Protein AF-A0A1I4TTQ0-F1 (afdb_monomer_lite)

Structure (mmCIF, N/CA/C/O backbone):
data_AF-A0A1I4TTQ0-F1
#
_entry.id   AF-A0A1I4TTQ0-F1
#
loop_
_atom_site.group_PDB
_atom_site.id
_atom_site.type_symbol
_atom_site.label_atom_id
_atom_site.label_alt_id
_atom_site.label_comp_id
_atom_site.label_asym_id
_atom_site.label_entity_id
_atom_site.label_seq_id
_atom_site.pdbx_PDB_ins_code
_atom_site.Cartn_x
_atom_site.Cartn_y
_atom_site.Cartn_z
_atom_site.occupancy
_atom_site.B_iso_or_equiv
_atom_site.auth_seq_id
_atom_site.auth_comp_id
_atom_site.auth_asym_id
_atom_site.auth_atom_id
_atom_site.pdbx_PDB_model_num
ATOM 1 N N . MET A 1 1 ? -19.790 -2.083 -7.381 1.00 44.09 1 MET A N 1
ATOM 2 C CA . MET A 1 1 ? -18.680 -2.708 -6.638 1.00 44.09 1 MET A CA 1
ATOM 3 C C . MET A 1 1 ? -17.696 -1.611 -6.308 1.00 44.09 1 MET A C 1
ATOM 5 O O . MET A 1 1 ? -17.163 -1.001 -7.225 1.00 44.09 1 MET A O 1
ATOM 9 N N . THR A 1 2 ? -17.561 -1.265 -5.033 1.00 53.31 2 THR A N 1
ATOM 10 C CA . THR A 1 2 ? -16.497 -0.359 -4.592 1.00 53.31 2 THR A CA 1
ATOM 11 C C . THR A 1 2 ? -15.184 -1.114 -4.789 1.00 53.31 2 THR A C 1
ATOM 13 O O . THR A 1 2 ? -15.138 -2.266 -4.367 1.00 53.31 2 THR A O 1
ATOM 16 N N . PRO A 1 3 ? -14.169 -0.557 -5.466 1.00 62.62 3 PRO A N 1
ATOM 17 C CA . PRO A 1 3 ? -12.893 -1.246 -5.607 1.00 62.62 3 PRO A CA 1
ATOM 18 C C . PRO A 1 3 ? -12.353 -1.573 -4.213 1.00 62.62 3 PRO A C 1
ATOM 20 O O . PRO A 1 3 ? -12.285 -0.688 -3.354 1.00 62.62 3 PRO A O 1
ATOM 23 N N . ASP A 1 4 ? -12.032 -2.843 -3.985 1.00 77.44 4 ASP A N 1
ATOM 24 C CA . ASP A 1 4 ? -11.470 -3.293 -2.719 1.00 77.44 4 ASP A CA 1
ATOM 25 C C . ASP A 1 4 ? -10.131 -2.584 -2.490 1.00 77.44 4 ASP A C 1
ATOM 27 O O . ASP A 1 4 ? -9.254 -2.569 -3.358 1.00 77.44 4 ASP A O 1
ATOM 31 N N . LEU A 1 5 ? -9.977 -1.943 -1.328 1.00 87.75 5 LEU A N 1
ATOM 32 C CA . LEU A 1 5 ? -8.700 -1.348 -0.948 1.00 87.75 5 LEU A CA 1
ATOM 33 C C . LEU A 1 5 ? -7.743 -2.479 -0.588 1.00 87.75 5 LEU A C 1
ATOM 35 O O . LEU A 1 5 ? -8.028 -3.244 0.328 1.00 87.75 5 LEU A O 1
ATOM 39 N N . LEU A 1 6 ? -6.613 -2.569 -1.284 1.00 91.06 6 LEU A N 1
ATOM 40 C CA . LEU A 1 6 ? -5.589 -3.571 -1.008 1.00 91.06 6 LEU A CA 1
ATOM 41 C C . LEU A 1 6 ? -4.521 -3.007 -0.071 1.00 91.06 6 LEU A C 1
ATOM 43 O O . LEU A 1 6 ? -4.084 -1.862 -0.220 1.00 91.06 6 LEU A O 1
ATOM 47 N N . CYS A 1 7 ? -4.088 -3.829 0.880 1.00 91.12 7 CYS A N 1
ATOM 48 C CA . CYS A 1 7 ? -2.936 -3.528 1.718 1.00 91.12 7 CYS A CA 1
ATOM 49 C C . CYS A 1 7 ? -1.637 -3.621 0.901 1.00 91.12 7 CYS A C 1
ATOM 51 O O . CYS A 1 7 ? -1.396 -4.628 0.241 1.00 91.12 7 CYS A O 1
ATOM 53 N N . GLU A 1 8 ? -0.758 -2.618 0.986 1.00 90.25 8 GLU A N 1
ATOM 54 C CA . GLU A 1 8 ? 0.542 -2.636 0.287 1.00 90.25 8 GLU A CA 1
ATOM 55 C C . GLU A 1 8 ? 1.513 -3.709 0.803 1.00 90.25 8 GLU A C 1
ATOM 57 O O . GLU A 1 8 ? 2.484 -4.014 0.120 1.00 90.25 8 GLU A O 1
ATOM 62 N N . VAL A 1 9 ? 1.291 -4.241 2.012 1.00 89.25 9 VAL A N 1
ATOM 63 C CA . VAL A 1 9 ? 2.197 -5.212 2.646 1.00 89.25 9 VAL A CA 1
ATOM 64 C C . VAL A 1 9 ? 1.842 -6.633 2.242 1.00 89.25 9 VAL A C 1
ATOM 66 O O . VAL A 1 9 ? 2.724 -7.368 1.826 1.00 89.25 9 VAL A O 1
ATOM 69 N N . CYS A 1 10 ? 0.569 -7.017 2.382 1.00 89.38 10 CYS A N 1
ATOM 70 C CA . CYS A 1 10 ? 0.098 -8.391 2.187 1.00 89.38 10 CYS A CA 1
ATOM 71 C C . CYS A 1 10 ? -0.676 -8.602 0.873 1.00 89.38 10 CYS A C 1
ATOM 73 O O . CYS A 1 10 ? -1.035 -9.733 0.559 1.00 89.38 10 CYS A O 1
ATOM 75 N N . PHE A 1 11 ? -1.007 -7.524 0.151 1.00 88.81 11 PHE A N 1
ATOM 76 C CA . PHE A 1 11 ? -1.866 -7.498 -1.045 1.00 88.81 11 PHE A CA 1
ATOM 77 C C . PHE A 1 11 ? -3.278 -8.083 -0.876 1.00 88.81 11 PHE A C 1
ATOM 79 O O . PHE A 1 11 ? -3.967 -8.319 -1.866 1.00 88.81 11 PHE A O 1
ATOM 86 N N . HIS A 1 12 ? -3.744 -8.267 0.362 1.00 87.75 12 HIS A N 1
ATOM 87 C CA . HIS A 1 12 ? -5.115 -8.685 0.651 1.00 87.75 12 HIS A CA 1
ATOM 88 C C . HIS A 1 12 ? -6.065 -7.480 0.812 1.00 87.75 12 HIS A C 1
ATOM 90 O O . HIS A 1 12 ? -5.608 -6.368 1.112 1.00 87.75 12 HIS A O 1
ATOM 96 N N . PRO A 1 13 ? -7.386 -7.681 0.626 1.00 91.00 13 PRO A N 1
ATOM 97 C CA . PRO A 1 13 ? -8.395 -6.652 0.866 1.00 91.00 13 PRO A CA 1
ATOM 98 C C . PRO A 1 13 ? -8.446 -6.177 2.324 1.00 91.00 13 PRO A C 1
ATOM 100 O O . PRO A 1 13 ? -8.402 -6.978 3.256 1.00 91.00 13 PRO A O 1
ATOM 103 N N . ILE A 1 14 ? -8.620 -4.870 2.516 1.00 90.38 14 ILE A N 1
ATOM 104 C CA . ILE A 1 14 ? -8.835 -4.233 3.818 1.00 90.38 14 ILE A CA 1
ATOM 105 C C . ILE A 1 14 ? -10.342 -4.135 4.086 1.00 90.38 14 ILE A C 1
ATOM 107 O O . ILE A 1 14 ? -11.051 -3.352 3.444 1.00 90.38 14 ILE A O 1
ATOM 111 N N . ASP A 1 15 ? -10.830 -4.878 5.082 1.00 89.75 15 ASP A N 1
ATOM 112 C CA . ASP A 1 15 ? -12.220 -4.783 5.536 1.00 89.75 15 ASP A CA 1
ATOM 113 C C . ASP A 1 15 ? -12.407 -3.589 6.484 1.00 89.75 15 ASP A C 1
ATOM 115 O O . ASP A 1 15 ? -12.189 -3.655 7.695 1.00 89.75 15 ASP A O 1
ATOM 119 N N . ARG A 1 16 ? -12.899 -2.484 5.923 1.00 87.38 16 ARG A N 1
ATOM 120 C CA . ARG A 1 16 ? -13.154 -1.230 6.649 1.00 87.38 16 ARG A CA 1
ATOM 121 C C . ARG A 1 16 ? -14.228 -1.332 7.739 1.00 87.38 16 ARG A C 1
ATOM 123 O O . ARG A 1 16 ? -14.401 -0.371 8.487 1.00 87.38 16 ARG A O 1
ATOM 130 N N . THR A 1 17 ? -14.987 -2.428 7.804 1.00 89.69 17 THR A N 1
ATOM 131 C CA . THR A 1 17 ? -15.956 -2.676 8.885 1.00 89.69 17 THR A CA 1
ATOM 132 C C . THR A 1 17 ? -15.314 -3.349 10.095 1.00 89.69 17 THR A C 1
ATOM 134 O O . THR A 1 17 ? -15.848 -3.257 11.199 1.00 89.69 17 THR A O 1
ATOM 137 N N . ARG A 1 18 ? -14.159 -3.998 9.901 1.00 87.19 18 ARG A N 1
ATOM 138 C CA . ARG A 1 18 ? -13.439 -4.758 10.932 1.00 87.19 18 ARG A CA 1
ATOM 139 C C . ARG A 1 18 ? -12.198 -4.044 11.447 1.00 87.19 18 ARG A C 1
ATOM 141 O O . ARG A 1 18 ? -11.744 -4.347 12.547 1.00 87.19 18 ARG A O 1
ATOM 148 N N . GLU A 1 19 ? -11.668 -3.089 10.691 1.00 89.06 19 GLU A N 1
ATOM 149 C CA . GLU A 1 19 ? -10.500 -2.310 11.091 1.00 89.06 19 GLU A CA 1
ATOM 150 C C . GLU A 1 19 ? -10.542 -0.858 10.578 1.00 89.06 19 GLU A C 1
ATOM 152 O O . GLU A 1 19 ? -11.126 -0.572 9.526 1.00 89.06 19 GLU A O 1
ATOM 157 N N . PRO A 1 20 ? -9.926 0.094 11.307 1.00 89.25 20 PRO A N 1
ATOM 158 C CA . PRO A 1 20 ? -9.811 1.467 10.840 1.00 89.25 20 PRO A CA 1
ATOM 159 C C . PRO A 1 20 ? -8.851 1.559 9.651 1.00 89.25 20 PRO A C 1
ATOM 161 O O . PRO A 1 20 ? -7.812 0.908 9.612 1.00 89.25 20 PRO A O 1
ATOM 164 N N . LEU A 1 21 ? -9.150 2.443 8.701 1.00 86.69 21 LEU A N 1
ATOM 165 C CA . LEU A 1 21 ? -8.291 2.645 7.539 1.00 86.69 21 LEU A CA 1
ATOM 166 C C . LEU A 1 21 ? -6.970 3.323 7.936 1.00 86.69 21 LEU A C 1
ATOM 168 O O . LEU A 1 21 ? -6.969 4.389 8.558 1.00 86.69 21 LEU A O 1
ATOM 172 N N . ARG A 1 22 ? -5.842 2.750 7.514 1.00 92.62 22 ARG A N 1
ATOM 173 C CA . ARG A 1 22 ? -4.513 3.359 7.637 1.00 92.62 22 ARG A CA 1
ATOM 174 C C . ARG A 1 22 ? -3.918 3.596 6.257 1.00 92.62 22 ARG A C 1
ATOM 176 O O . ARG A 1 22 ? -4.131 2.820 5.330 1.00 92.62 22 ARG A O 1
ATOM 183 N N . CYS A 1 23 ? -3.173 4.690 6.126 1.00 92.06 23 CYS A N 1
ATOM 184 C CA . CYS A 1 23 ? -2.472 5.027 4.897 1.00 92.06 23 CYS A CA 1
ATOM 185 C C . CYS A 1 23 ? -1.016 5.380 5.180 1.00 92.06 23 CYS A C 1
ATOM 187 O O . CYS A 1 23 ? -0.695 5.951 6.226 1.00 92.06 23 CYS A O 1
ATOM 189 N N . ARG A 1 24 ? -0.144 5.052 4.229 1.00 90.31 24 ARG A N 1
ATOM 190 C CA . ARG A 1 24 ? 1.229 5.547 4.188 1.00 90.31 24 ARG A CA 1
ATOM 191 C C . ARG A 1 24 ? 1.350 6.577 3.082 1.00 90.31 24 ARG A C 1
ATOM 193 O O . ARG A 1 24 ? 0.789 6.408 2.003 1.00 90.31 24 ARG A O 1
ATOM 200 N N . THR A 1 25 ? 2.053 7.664 3.379 1.00 91.56 25 THR A N 1
ATOM 201 C CA . THR A 1 25 ? 2.401 8.677 2.380 1.00 91.56 25 THR A CA 1
ATOM 202 C C . THR A 1 25 ? 3.805 8.385 1.885 1.00 91.56 25 THR A C 1
ATOM 204 O O . THR A 1 25 ? 4.719 8.218 2.690 1.00 91.56 25 THR A O 1
ATOM 207 N N . HIS A 1 26 ? 3.957 8.323 0.570 1.00 88.38 26 HIS A N 1
ATOM 208 C CA . HIS A 1 26 ? 5.229 8.090 -0.098 1.00 88.38 26 HIS A CA 1
ATOM 209 C C . HIS A 1 26 ? 5.864 9.415 -0.506 1.00 88.38 26 HIS A C 1
ATOM 211 O O . HIS A 1 26 ? 5.184 10.436 -0.638 1.00 88.38 26 HIS A O 1
ATOM 217 N N . GLY A 1 27 ? 7.176 9.395 -0.733 1.00 84.12 27 GLY A N 1
ATOM 218 C CA . GLY A 1 27 ? 7.858 10.506 -1.384 1.00 84.12 27 GLY A CA 1
ATOM 219 C C . GLY A 1 27 ? 7.409 10.598 -2.840 1.00 84.12 27 GLY A C 1
ATOM 220 O O . GLY A 1 27 ? 7.727 9.720 -3.634 1.00 84.12 27 GLY A O 1
ATOM 221 N N . GLY A 1 28 ? 6.654 11.640 -3.184 1.00 88.50 28 GLY A N 1
ATOM 222 C CA . GLY A 1 28 ? 6.215 11.892 -4.554 1.00 88.50 28 GLY A CA 1
ATOM 223 C C . GLY A 1 28 ? 4.796 12.439 -4.649 1.00 88.50 28 GLY A C 1
ATOM 224 O O . GLY A 1 28 ? 4.019 12.415 -3.690 1.00 88.50 28 GLY A O 1
ATOM 225 N N . VAL A 1 29 ? 4.462 12.925 -5.842 1.00 92.69 29 VAL A N 1
ATOM 226 C CA . VAL A 1 29 ? 3.121 13.393 -6.192 1.00 92.69 29 VAL A CA 1
ATOM 227 C C . VAL A 1 29 ? 2.629 12.688 -7.450 1.00 92.69 29 VAL A C 1
ATOM 229 O O . VAL A 1 29 ? 3.408 12.366 -8.344 1.00 92.69 29 VAL A O 1
ATOM 232 N N . THR A 1 30 ? 1.333 12.420 -7.502 1.00 87.19 30 THR A N 1
ATOM 233 C CA . THR A 1 30 ? 0.634 11.943 -8.692 1.00 87.19 30 THR A CA 1
ATOM 234 C C . THR A 1 30 ? 0.578 13.050 -9.760 1.00 87.19 30 THR A C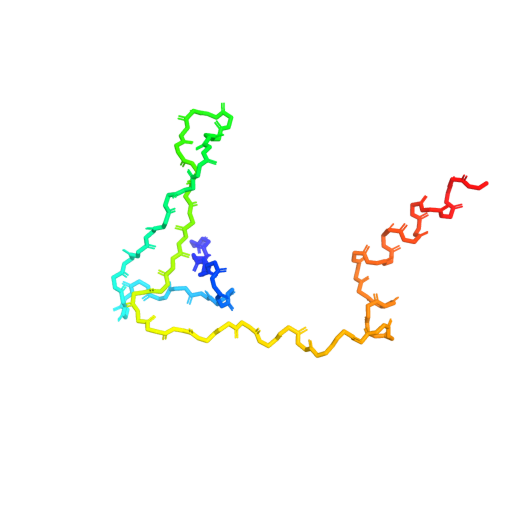 1
ATOM 236 O O . THR A 1 30 ? 0.809 14.220 -9.441 1.00 87.19 30 THR A O 1
ATOM 239 N N . PRO A 1 31 ? 0.249 12.733 -11.028 1.00 89.56 31 PRO A N 1
ATOM 240 C CA . PRO A 1 31 ? 0.160 13.736 -12.099 1.00 89.56 31 PRO A CA 1
ATOM 241 C C . PRO A 1 31 ? -0.839 14.874 -11.831 1.00 89.56 31 PRO A C 1
ATOM 243 O O . PRO A 1 31 ? -0.674 15.974 -12.345 1.00 89.56 31 PRO A O 1
ATOM 246 N N . ASP A 1 32 ? -1.855 14.631 -11.000 1.00 91.38 32 ASP A N 1
ATOM 247 C CA . ASP A 1 32 ? -2.826 15.621 -10.516 1.00 91.38 32 ASP A CA 1
ATOM 248 C C . ASP A 1 32 ? -2.364 16.371 -9.247 1.00 91.38 32 ASP A C 1
ATOM 250 O O . ASP A 1 32 ? -3.151 17.079 -8.618 1.00 91.38 32 ASP A O 1
ATOM 254 N N . GLY A 1 33 ? -1.093 16.231 -8.857 1.00 89.56 33 GLY A N 1
ATOM 255 C CA . GLY A 1 33 ? -0.459 16.978 -7.768 1.00 89.56 33 GLY A CA 1
ATOM 256 C C . GLY A 1 33 ? -0.785 16.476 -6.360 1.00 89.56 33 GLY A C 1
ATOM 257 O O . GLY A 1 33 ? -0.485 17.160 -5.380 1.00 89.56 33 GLY A O 1
ATOM 258 N N . ARG A 1 34 ? -1.401 15.298 -6.217 1.00 89.44 34 ARG A N 1
ATOM 259 C CA . ARG A 1 34 ? -1.731 14.724 -4.904 1.00 89.44 34 ARG A CA 1
ATOM 260 C C . ARG A 1 34 ? -0.562 13.911 -4.375 1.00 89.44 34 ARG A C 1
ATOM 262 O O . ARG A 1 34 ? 0.139 13.255 -5.132 1.00 89.44 34 ARG A O 1
ATOM 269 N N . ALA A 1 35 ? -0.363 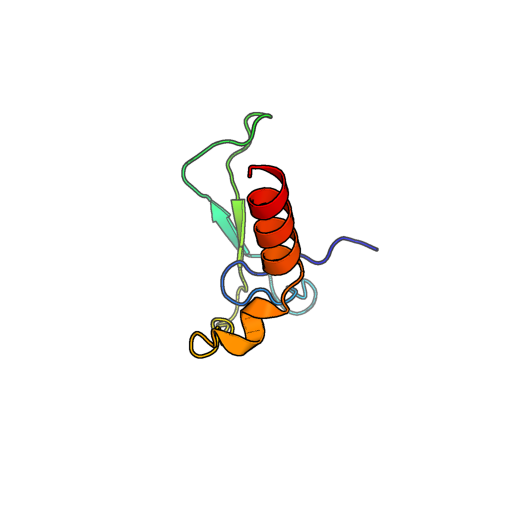13.911 -3.061 1.00 89.88 35 ALA A N 1
ATOM 270 C CA . ALA A 1 35 ? 0.650 13.054 -2.453 1.00 89.88 35 ALA A CA 1
ATOM 271 C C . ALA A 1 35 ? 0.357 11.578 -2.766 1.00 89.88 35 ALA A C 1
ATOM 273 O O . ALA A 1 35 ? -0.779 11.122 -2.590 1.00 89.88 35 ALA A O 1
ATOM 274 N N . VAL A 1 36 ? 1.380 10.837 -3.194 1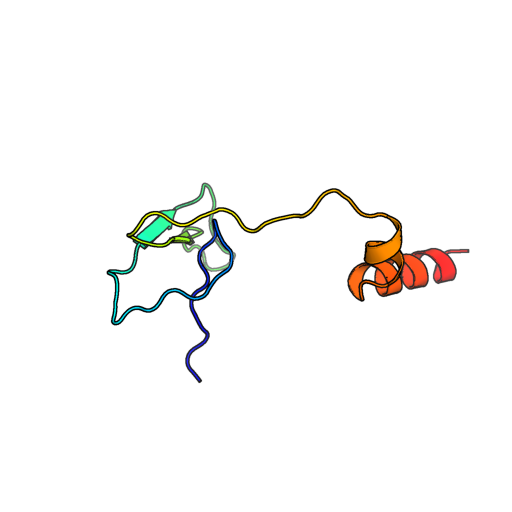.00 90.56 36 VAL A N 1
ATOM 275 C CA . VAL A 1 36 ? 1.251 9.397 -3.440 1.00 90.56 36 VAL A CA 1
ATOM 276 C C . VAL A 1 36 ? 0.999 8.701 -2.106 1.00 90.56 36 VAL A C 1
ATOM 278 O O . VAL A 1 36 ? 1.752 8.872 -1.145 1.00 90.56 36 VAL A O 1
ATOM 281 N N . ARG A 1 37 ? -0.086 7.930 -2.030 1.00 91.38 37 ARG A N 1
ATOM 282 C CA . ARG A 1 37 ? -0.492 7.215 -0.818 1.00 91.38 37 ARG A CA 1
ATOM 283 C C . ARG A 1 37 ? -0.857 5.777 -1.136 1.00 91.38 37 ARG A C 1
ATOM 285 O O . ARG A 1 37 ? -1.481 5.510 -2.158 1.00 91.38 37 ARG A O 1
ATOM 292 N N . SER A 1 38 ? -0.518 4.885 -0.221 1.00 91.38 38 SER A N 1
ATOM 293 C CA . SER A 1 38 ? -0.982 3.498 -0.195 1.00 91.38 38 SER A CA 1
ATOM 294 C C . SER A 1 38 ? -1.777 3.238 1.081 1.00 91.38 38 SER A C 1
ATOM 296 O O . SER A 1 38 ? -1.751 4.039 2.022 1.00 91.38 38 SER A O 1
ATOM 298 N N . TYR A 1 39 ? -2.486 2.113 1.116 1.00 92.69 39 TYR A N 1
ATOM 299 C CA . TYR A 1 39 ? -3.248 1.672 2.278 1.00 92.69 39 TYR A CA 1
ATOM 300 C C . TYR A 1 39 ? -2.561 0.481 2.945 1.00 92.69 39 TYR A C 1
ATOM 302 O O . TYR A 1 39 ? -1.934 -0.336 2.275 1.00 92.69 39 TYR A O 1
ATOM 310 N N . VAL A 1 40 ? -2.675 0.391 4.268 1.00 93.69 40 VAL A N 1
ATOM 311 C CA . VAL A 1 40 ? -2.156 -0.721 5.079 1.00 93.69 40 VAL A CA 1
ATOM 312 C C . VAL A 1 40 ? -3.217 -1.174 6.070 1.00 93.69 40 VAL A C 1
ATOM 314 O O . VAL A 1 40 ? -4.058 -0.366 6.476 1.00 93.69 40 VAL A O 1
ATOM 317 N N . HIS A 1 41 ? -3.152 -2.438 6.491 1.00 93.50 41 HIS A N 1
ATOM 318 C CA . HIS A 1 41 ? -3.940 -2.903 7.628 1.00 93.50 41 HIS A CA 1
ATOM 319 C C . HIS A 1 41 ? -3.575 -2.120 8.899 1.00 93.50 41 HIS A C 1
ATOM 321 O O . HIS A 1 41 ? -2.417 -1.749 9.120 1.00 93.50 41 HIS A O 1
ATOM 327 N N . ALA A 1 42 ? -4.566 -1.853 9.745 1.00 92.62 42 ALA A N 1
ATOM 328 C CA . ALA A 1 42 ? -4.353 -1.319 11.086 1.00 92.62 42 ALA A CA 1
ATOM 329 C C . ALA A 1 42 ? -3.889 -2.390 12.074 1.00 92.62 42 ALA A C 1
ATOM 331 O O . ALA A 1 42 ? -3.246 -2.058 13.071 1.00 92.62 42 ALA A O 1
ATOM 332 N N . LEU A 1 43 ? -4.234 -3.648 11.806 1.00 88.69 43 LEU A N 1
ATOM 333 C CA . LEU A 1 43 ? -3.758 -4.806 12.550 1.00 88.69 43 LEU A CA 1
ATOM 334 C C . LEU A 1 43 ? -2.520 -5.408 11.862 1.00 88.69 43 LEU A C 1
ATOM 336 O O . LEU A 1 43 ? -2.331 -5.204 10.660 1.00 88.69 43 LEU A O 1
ATOM 340 N N . PRO A 1 44 ? -1.666 -6.144 12.600 1.00 88.25 44 PRO A N 1
ATOM 341 C CA . PRO A 1 44 ? -0.561 -6.879 11.996 1.00 88.25 44 PRO A CA 1
ATOM 342 C C . PRO A 1 44 ? -1.059 -7.795 10.872 1.00 88.25 44 PRO A C 1
ATOM 344 O O . PRO A 1 44 ? -2.026 -8.531 11.049 1.00 88.25 44 PRO A O 1
ATOM 347 N N . CYS A 1 45 ? -0.386 -7.745 9.726 1.00 89.19 45 CYS A N 1
ATOM 348 C CA . CYS A 1 45 ? -0.628 -8.625 8.588 1.00 89.19 45 CYS A CA 1
ATOM 349 C C . CYS A 1 45 ? 0.693 -9.250 8.145 1.00 89.19 45 CYS A C 1
ATOM 351 O O . CYS A 1 45 ? 1.764 -8.673 8.353 1.00 89.19 45 CYS A O 1
ATOM 353 N N . GLU A 1 46 ? 0.606 -10.434 7.555 1.00 84.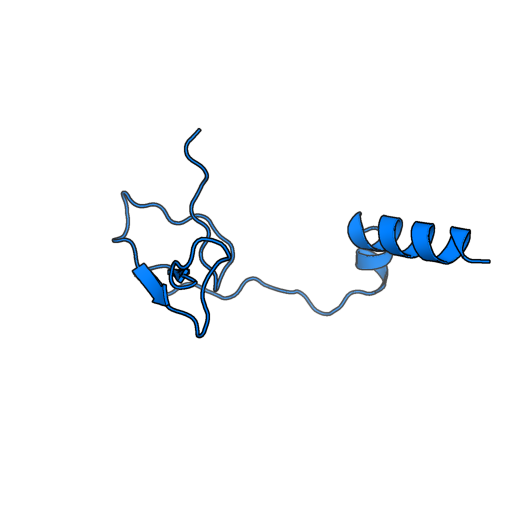75 46 GLU A N 1
ATOM 354 C CA . GLU A 1 46 ? 1.772 -11.157 7.067 1.00 84.75 46 GLU A CA 1
ATOM 355 C C . GLU A 1 46 ? 2.058 -10.757 5.613 1.00 84.75 46 GLU A C 1
ATOM 357 O O . GLU A 1 46 ? 1.110 -10.643 4.828 1.00 84.75 46 GLU A O 1
ATOM 362 N N . PRO A 1 47 ? 3.327 -10.507 5.236 1.00 81.19 47 PRO A N 1
ATOM 363 C CA . PRO A 1 47 ? 3.704 -10.358 3.834 1.00 81.19 47 PRO A CA 1
ATOM 364 C C . PRO A 1 47 ? 3.166 -11.535 3.011 1.00 81.19 47 PRO A C 1
ATOM 366 O O . PRO A 1 47 ? 3.080 -12.644 3.544 1.00 81.19 47 PRO A O 1
ATOM 369 N N . PRO A 1 48 ? 2.795 -11.337 1.732 1.00 78.31 48 PRO A N 1
ATOM 370 C CA . PRO A 1 48 ? 2.373 -12.465 0.924 1.00 78.31 48 PRO A CA 1
ATOM 371 C C . PRO A 1 48 ? 3.533 -13.457 0.853 1.00 78.31 48 PRO A C 1
ATOM 373 O O . PRO A 1 48 ? 4.694 -13.053 0.734 1.00 78.31 48 PRO A O 1
ATOM 376 N N . ASP A 1 49 ? 3.220 -14.749 0.872 1.00 72.06 49 ASP A N 1
ATOM 377 C CA . ASP A 1 49 ? 4.195 -15.738 0.446 1.00 72.06 49 ASP A CA 1
ATOM 378 C C . ASP A 1 49 ? 4.524 -15.454 -1.024 1.00 72.06 49 ASP A C 1
ATOM 380 O O . ASP A 1 49 ? 3.711 -15.671 -1.927 1.00 72.06 49 ASP A O 1
ATOM 384 N N . THR A 1 50 ? 5.706 -14.893 -1.267 1.00 67.50 50 THR A N 1
ATOM 385 C CA . THR A 1 50 ? 6.193 -14.652 -2.626 1.00 67.50 50 THR A CA 1
ATOM 386 C C . THR A 1 50 ? 6.620 -15.949 -3.312 1.00 67.50 50 THR A C 1
ATOM 388 O O . THR A 1 50 ? 6.944 -15.918 -4.501 1.00 67.50 50 THR A O 1
ATOM 391 N N . GLY A 1 51 ? 6.620 -17.068 -2.576 1.00 61.91 51 GLY A N 1
ATOM 392 C CA . GLY A 1 51 ? 7.236 -18.330 -2.940 1.00 61.91 51 GLY A CA 1
ATOM 393 C C . GLY A 1 51 ? 8.752 -18.204 -3.062 1.00 61.91 51 GLY A C 1
ATOM 394 O O . GLY A 1 51 ? 9.307 -17.107 -3.188 1.00 61.91 51 GLY A O 1
ATOM 395 N N . GLU A 1 52 ? 9.446 -19.343 -3.095 1.00 57.06 52 GLU A N 1
ATOM 396 C CA . GLU A 1 52 ? 10.731 -19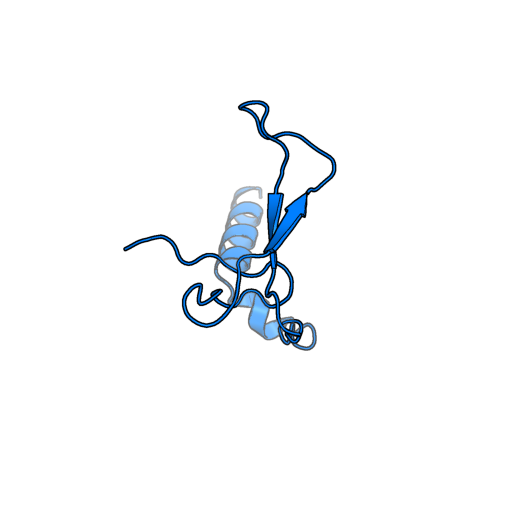.365 -3.789 1.00 57.06 52 GLU A CA 1
ATOM 397 C C . GLU A 1 52 ? 10.505 -19.034 -5.266 1.00 57.06 52 GLU A C 1
ATOM 399 O O . GLU A 1 52 ? 9.479 -19.379 -5.863 1.00 57.06 52 GLU A O 1
ATOM 404 N N . TRP A 1 53 ? 11.482 -18.352 -5.859 1.00 58.38 53 TRP A N 1
ATOM 405 C CA . TRP A 1 53 ? 11.469 -18.048 -7.280 1.00 58.38 53 TRP A CA 1
ATOM 406 C C . TRP A 1 53 ? 11.453 -19.348 -8.098 1.00 58.38 53 TRP A C 1
ATOM 408 O O . TRP A 1 53 ? 12.483 -19.980 -8.321 1.00 58.38 53 TRP A O 1
ATOM 418 N N . ASP A 1 54 ? 10.271 -19.735 -8.570 1.00 60.62 54 ASP A N 1
ATOM 419 C CA . ASP A 1 54 ? 10.088 -20.878 -9.456 1.00 60.62 54 ASP A CA 1
ATOM 420 C C . ASP A 1 54 ? 10.101 -20.408 -10.919 1.00 60.62 54 ASP A C 1
ATOM 422 O O . ASP A 1 54 ? 9.118 -19.875 -11.455 1.00 60.62 54 ASP A O 1
ATOM 426 N N . GLY A 1 55 ? 11.245 -20.615 -11.577 1.00 58.34 55 GLY A N 1
ATOM 427 C CA . GLY A 1 55 ? 11.426 -20.307 -12.995 1.00 58.34 55 GLY A CA 1
ATOM 428 C C . GLY A 1 55 ? 10.472 -21.077 -13.918 1.00 58.34 55 GLY A C 1
ATOM 429 O O . GLY A 1 55 ? 10.096 -20.551 -14.966 1.00 58.34 55 GLY A O 1
ATOM 430 N N . ALA A 1 56 ? 10.017 -22.273 -13.525 1.00 63.06 56 ALA A N 1
ATOM 431 C CA . ALA A 1 56 ? 9.079 -23.073 -14.311 1.00 63.06 56 ALA A CA 1
ATOM 432 C C . ALA A 1 56 ? 7.646 -22.517 -14.241 1.00 63.06 56 ALA A C 1
ATOM 434 O O . ALA A 1 56 ? 6.926 -22.545 -15.240 1.00 63.06 56 ALA A O 1
ATOM 435 N N . ARG A 1 57 ? 7.238 -21.939 -13.101 1.00 55.88 57 ARG A N 1
ATOM 436 C CA . ARG A 1 57 ? 5.915 -21.299 -12.937 1.00 55.88 57 ARG A CA 1
ATOM 437 C C . ARG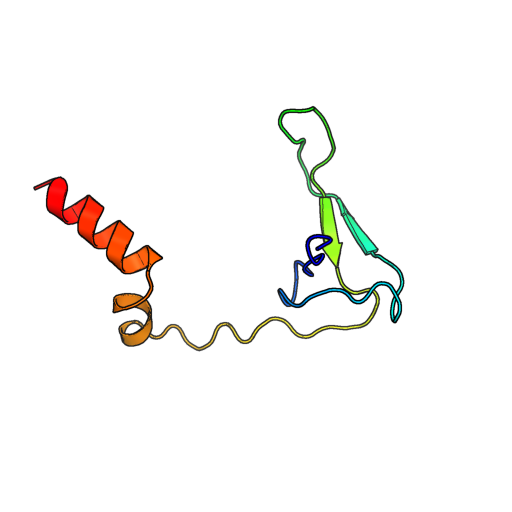 A 1 57 ? 5.796 -19.957 -13.656 1.00 55.88 57 ARG A C 1
ATOM 439 O O . ARG A 1 57 ? 4.736 -19.658 -14.206 1.00 55.88 57 ARG A O 1
ATOM 446 N N . ARG A 1 58 ? 6.859 -19.141 -13.698 1.00 59.22 58 ARG A N 1
ATOM 447 C CA . ARG A 1 58 ? 6.817 -17.858 -14.426 1.00 59.22 58 ARG A CA 1
ATOM 448 C C . ARG A 1 58 ? 6.820 -18.011 -15.937 1.00 59.22 58 ARG A C 1
ATOM 450 O O . ARG A 1 58 ? 6.196 -17.168 -16.569 1.00 59.22 58 ARG A O 1
ATOM 457 N N . GLY A 1 59 ? 7.401 -19.076 -16.500 1.00 58.16 59 GLY A N 1
ATOM 458 C CA . GLY A 1 59 ? 7.310 -19.375 -17.938 1.00 58.16 59 GLY A CA 1
ATOM 459 C C . GLY A 1 59 ? 5.871 -19.479 -18.471 1.00 58.16 59 GLY A C 1
ATOM 460 O O . GLY A 1 59 ? 5.660 -19.397 -19.676 1.00 58.16 59 GLY A O 1
ATOM 461 N N . LEU A 1 60 ? 4.887 -19.610 -17.575 1.00 56.56 60 LEU A N 1
ATOM 462 C CA . LEU A 1 60 ? 3.459 -19.693 -17.885 1.00 56.56 60 LEU A CA 1
ATOM 463 C C . LEU A 1 60 ? 2.641 -18.502 -17.356 1.00 56.56 60 LEU A C 1
ATOM 465 O O . LEU A 1 60 ? 1.424 -18.471 -17.530 1.00 56.56 60 LEU A O 1
ATOM 469 N N . SER A 1 61 ? 3.268 -17.522 -16.695 1.00 58.25 61 SER A N 1
ATOM 470 C CA . SER A 1 61 ? 2.547 -16.327 -16.241 1.00 58.25 61 SER A CA 1
ATOM 471 C C . SER A 1 61 ? 2.178 -15.439 -17.440 1.00 58.25 61 SER A C 1
ATOM 473 O O . SER A 1 61 ? 3.022 -15.263 -18.321 1.00 58.25 61 SER A O 1
ATOM 475 N N . PRO A 1 62 ? 0.975 -14.829 -17.480 1.00 66.00 62 PRO A N 1
ATOM 476 C CA . PRO A 1 62 ? 0.561 -13.986 -18.606 1.00 66.00 62 PRO A CA 1
ATOM 477 C C . PRO A 1 62 ? 1.580 -12.889 -18.948 1.00 66.00 62 PRO A C 1
ATOM 479 O O . PRO A 1 62 ? 1.952 -12.734 -20.104 1.00 66.00 62 PRO A O 1
ATOM 482 N N . ALA A 1 63 ? 2.138 -12.221 -17.932 1.00 62.72 63 ALA A N 1
ATOM 483 C CA . ALA A 1 63 ? 3.156 -11.185 -18.118 1.00 62.72 63 ALA A CA 1
ATOM 484 C C . ALA A 1 63 ? 4.468 -11.711 -18.734 1.00 62.72 63 ALA A C 1
ATOM 486 O O . ALA A 1 63 ? 5.127 -11.001 -19.491 1.00 62.72 63 ALA A O 1
ATOM 487 N N . ALA A 1 64 ? 4.867 -12.949 -18.428 1.00 60.53 64 ALA A N 1
ATOM 488 C CA . ALA A 1 64 ? 6.052 -13.553 -19.035 1.00 60.53 64 ALA A CA 1
ATOM 489 C C . ALA A 1 64 ? 5.799 -13.992 -20.481 1.00 60.53 64 ALA A C 1
ATOM 491 O O . ALA A 1 64 ? 6.692 -13.854 -21.313 1.00 60.53 64 ALA A O 1
ATOM 492 N N . VAL A 1 65 ? 4.590 -14.480 -20.783 1.00 68.56 65 VAL A N 1
ATOM 493 C CA . VAL A 1 65 ? 4.168 -14.810 -22.153 1.00 68.56 65 VAL A CA 1
ATOM 494 C C . VAL A 1 65 ? 4.147 -13.549 -23.019 1.00 68.56 65 VAL A C 1
ATOM 496 O O . VAL A 1 65 ? 4.715 -13.554 -24.107 1.00 68.56 65 VAL A O 1
ATOM 499 N N . GLU A 1 66 ? 3.575 -12.451 -22.519 1.00 70.44 66 GLU A N 1
ATOM 500 C CA . GLU A 1 66 ? 3.559 -11.155 -23.213 1.00 70.44 66 GLU A CA 1
ATOM 501 C C . GLU A 1 66 ? 4.973 -10.604 -23.440 1.00 70.44 66 GLU A C 1
ATOM 503 O O . GLU A 1 66 ? 5.302 -10.163 -24.541 1.00 70.44 66 GLU A O 1
ATOM 508 N N . HIS A 1 67 ? 5.843 -10.680 -22.430 1.00 66.44 67 HIS A N 1
ATOM 509 C CA . HIS A 1 67 ? 7.234 -10.249 -22.562 1.00 66.44 67 HIS A CA 1
ATOM 510 C C . HIS A 1 67 ? 8.015 -11.091 -23.586 1.00 66.44 67 HIS A C 1
ATOM 512 O O . HIS A 1 67 ? 8.768 -10.542 -24.390 1.00 66.44 67 HIS A O 1
ATOM 518 N N . ALA A 1 68 ? 7.827 -12.415 -23.586 1.00 66.94 68 ALA A N 1
ATOM 519 C CA . ALA A 1 68 ? 8.463 -13.316 -24.544 1.00 66.94 68 ALA A CA 1
ATOM 520 C C . ALA A 1 68 ? 7.966 -13.084 -25.980 1.00 66.94 68 ALA A C 1
ATOM 522 O O . ALA A 1 68 ? 8.778 -13.079 -26.904 1.00 66.94 68 ALA A O 1
ATOM 523 N N . ALA A 1 69 ? 6.663 -12.848 -26.164 1.00 71.19 69 ALA A N 1
ATOM 524 C CA . ALA A 1 69 ? 6.085 -12.499 -27.460 1.00 71.19 69 ALA A CA 1
ATOM 525 C C . ALA A 1 69 ? 6.683 -11.192 -28.000 1.00 71.19 69 ALA A C 1
ATOM 527 O O . ALA A 1 69 ? 7.170 -11.164 -29.127 1.00 71.19 69 ALA A O 1
ATOM 528 N N . ALA A 1 70 ? 6.769 -10.154 -27.159 1.00 69.31 70 ALA A N 1
ATOM 529 C CA . ALA A 1 70 ? 7.386 -8.888 -27.542 1.00 69.31 70 ALA A CA 1
ATOM 530 C C . ALA A 1 70 ? 8.843 -9.073 -28.002 1.00 69.31 70 ALA A C 1
ATOM 532 O O . ALA A 1 70 ? 9.234 -8.528 -29.025 1.00 69.31 70 ALA A O 1
ATOM 533 N N . GLN A 1 71 ? 9.648 -9.875 -27.296 1.00 65.19 71 GLN A N 1
ATOM 534 C CA . GLN A 1 71 ? 11.040 -10.141 -27.690 1.00 65.19 71 GLN A CA 1
ATOM 535 C C . GLN A 1 71 ? 11.166 -10.959 -28.987 1.00 65.19 71 GLN A C 1
ATOM 537 O O . GLN A 1 71 ? 12.131 -10.771 -29.726 1.00 65.19 71 GLN A O 1
ATOM 542 N N . ALA A 1 72 ? 10.218 -11.856 -29.276 1.00 63.53 72 ALA A N 1
ATOM 543 C CA . ALA A 1 72 ? 10.219 -12.655 -30.501 1.00 63.53 72 ALA A CA 1
ATOM 544 C C . ALA A 1 72 ? 9.923 -11.816 -31.757 1.00 63.53 72 ALA A C 1
ATOM 546 O O . ALA A 1 72 ? 10.511 -12.079 -32.803 1.00 63.53 72 ALA A O 1
ATOM 547 N N . ASP A 1 73 ? 9.086 -10.782 -31.634 1.00 57.41 73 ASP A N 1
ATOM 548 C CA . ASP A 1 73 ? 8.751 -9.850 -32.723 1.00 57.41 73 ASP A CA 1
ATOM 549 C C . ASP A 1 73 ? 9.884 -8.856 -33.049 1.00 57.41 73 ASP A C 1
ATOM 551 O O . ASP A 1 73 ? 9.857 -8.182 -34.079 1.00 57.41 73 ASP A O 1
ATOM 555 N N . HIS A 1 74 ? 10.900 -8.759 -32.186 1.00 50.78 74 HIS A N 1
ATOM 556 C CA . HIS A 1 74 ? 12.079 -7.907 -32.381 1.00 50.78 74 HIS A CA 1
ATOM 557 C C . HIS A 1 74 ? 13.250 -8.612 -33.096 1.00 50.78 74 HIS A C 1
ATOM 559 O O . HIS A 1 74 ? 14.355 -8.061 -33.121 1.00 50.78 74 HIS A O 1
ATOM 565 N N . ARG A 1 75 ? 13.041 -9.807 -33.665 1.00 47.72 75 ARG A N 1
ATOM 566 C CA . ARG A 1 75 ? 14.072 -10.585 -34.369 1.00 47.72 75 ARG A CA 1
ATOM 567 C C . ARG A 1 75 ? 13.908 -10.583 -35.888 1.00 47.72 75 ARG A C 1
ATOM 569 O O . ARG A 1 75 ? 12.763 -10.684 -36.369 1.00 47.72 75 ARG A O 1
#

Secondary structure (DSSP, 8-state):
-PPPPBBTTT--B--TTTS--EEEEEEEE-TTSPEEEEEE-SS--PPP---S--HHHHTTSHHHHHHHHHHHTT-

Organism: Pseudonocardia ammonioxydans (NCBI:txid260086)

Sequence (75 aa):
MTPDLLCEVCFHPIDRTREPLRCRTHGGVTPDGRAVRSYVHALPCEPPDTGEWDGARRGLSPAAVEHAAAQADHR

Radius of gyration: 17.63 Å; chains: 1; bounding box: 33×40×47 Å

pLDDT: mean 77.87, std 14.55, range [44.09, 93.69]

Foldseek 3Di:
DPPFAAAPFARDGDDCVVFPKDKDFDPDADPVGHTDIHTHTPDDDHGHCPDPDDPVVLCPDPVVVVVVVVVVVVD